Protein AF-A0A351A5E5-F1 (afdb_monomer)

Radius of gyration: 14.02 Å; Cα contacts (8 Å, |Δi|>4): 75; chains: 1; bounding box: 33×25×35 Å

pLDDT: mean 95.68, std 4.47, range [63.06, 98.5]

Mean predicted aligned error: 2.65 Å

Nearest PDB structures (foldseek):
  8bb8-assembly1_A  TM=9.347E-01  e=1.184E-02  Homo sapiens
  4l2o-assembly1_B  TM=9.340E-01  e=3.531E-02  Homo sapiens
  4qgk-assembly1_B  TM=9.263E-01  e=7.159E-02  Homo sapiens
  4dk2-assembly1_A-2  TM=2.860E-01  e=7.317E+00  Trypanosoma brucei

Structure (mmCIF, N/CA/C/O backbone):
data_AF-A0A351A5E5-F1
#
_entry.id   AF-A0A351A5E5-F1
#
loop_
_atom_site.group_PDB
_atom_site.id
_atom_site.type_symbol
_atom_site.label_atom_id
_atom_site.label_alt_id
_atom_site.label_comp_id
_atom_site.label_asym_id
_atom_site.label_entity_id
_atom_site.label_seq_id
_atom_site.pdbx_PDB_ins_code
_atom_site.Cartn_x
_atom_site.Cartn_y
_atom_site.Cartn_z
_atom_site.occupancy
_atom_site.B_iso_or_equiv
_atom_site.auth_seq_id
_atom_site.auth_comp_id
_atom_site.auth_asym_id
_atom_site.auth_atom_id
_atom_site.pdbx_PDB_model_num
ATOM 1 N N . ALA A 1 1 ? 12.137 2.777 -11.161 1.00 85.81 1 ALA A N 1
ATOM 2 C CA . ALA A 1 1 ? 13.056 2.410 -12.266 1.00 85.81 1 ALA A CA 1
ATOM 3 C C . ALA A 1 1 ? 12.819 0.949 -12.631 1.00 85.81 1 ALA A C 1
ATOM 5 O O . ALA A 1 1 ? 12.445 0.202 -11.741 1.00 85.81 1 ALA A O 1
ATOM 6 N N . ARG A 1 2 ? 13.042 0.532 -13.885 1.00 94.50 2 ARG A N 1
ATOM 7 C CA . ARG A 1 2 ? 12.834 -0.872 -14.315 1.00 94.50 2 ARG A CA 1
ATOM 8 C C . ARG A 1 2 ? 13.734 -1.880 -13.596 1.00 94.50 2 ARG A C 1
ATOM 10 O O . ARG A 1 2 ? 13.380 -3.041 -13.475 1.00 94.50 2 ARG A O 1
ATOM 17 N N . SER A 1 3 ? 14.880 -1.423 -13.103 1.00 96.88 3 SER A N 1
ATOM 18 C CA . SE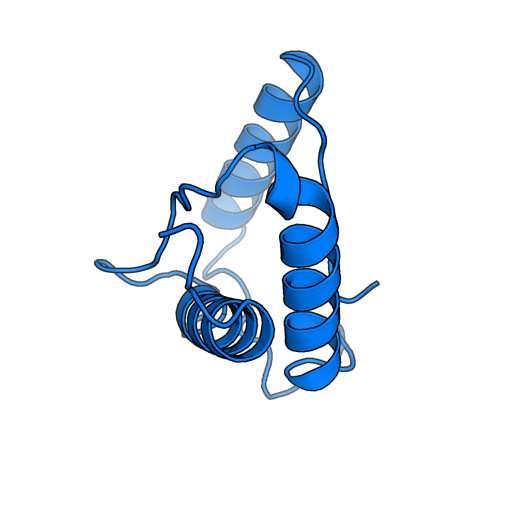R A 1 3 ? 15.845 -2.212 -12.336 1.00 96.88 3 SER A CA 1
ATOM 19 C C . SER A 1 3 ? 15.560 -2.248 -10.829 1.00 96.88 3 SER A C 1
ATOM 21 O O . SER A 1 3 ? 16.414 -2.692 -10.068 1.00 96.88 3 SER A O 1
ATOM 23 N N . ALA A 1 4 ? 14.426 -1.706 -10.372 1.00 97.00 4 ALA A N 1
ATOM 24 C CA . ALA A 1 4 ? 14.091 -1.717 -8.954 1.00 97.00 4 ALA A CA 1
ATOM 25 C C . ALA A 1 4 ? 13.777 -3.144 -8.488 1.00 97.00 4 ALA A C 1
ATOM 27 O O . ALA A 1 4 ? 13.071 -3.883 -9.170 1.00 97.00 4 ALA A O 1
ATOM 28 N N . ASP A 1 5 ? 14.252 -3.494 -7.296 1.00 98.19 5 ASP A N 1
ATOM 29 C CA . ASP A 1 5 ? 13.768 -4.671 -6.583 1.00 98.19 5 ASP A CA 1
ATOM 30 C C . ASP A 1 5 ? 12.339 -4.397 -6.092 1.00 98.19 5 ASP A C 1
ATOM 32 O O . ASP A 1 5 ? 12.122 -3.592 -5.178 1.00 98.19 5 ASP A O 1
ATOM 36 N N . LEU A 1 6 ? 11.366 -5.049 -6.733 1.00 98.25 6 LEU A N 1
ATOM 37 C CA . LEU A 1 6 ? 9.946 -4.856 -6.452 1.00 98.25 6 LEU A CA 1
ATOM 38 C C . LEU A 1 6 ? 9.569 -5.297 -5.038 1.00 98.25 6 LEU A C 1
ATOM 40 O O . LEU A 1 6 ? 8.731 -4.639 -4.430 1.00 98.25 6 LEU A O 1
ATOM 44 N N . ALA A 1 7 ? 10.193 -6.345 -4.494 1.00 98.12 7 ALA A N 1
ATOM 45 C CA . ALA A 1 7 ? 9.883 -6.827 -3.151 1.00 98.12 7 ALA A CA 1
ATOM 46 C C . ALA A 1 7 ? 10.333 -5.808 -2.098 1.00 98.12 7 ALA A C 1
ATOM 48 O O . ALA A 1 7 ? 9.547 -5.392 -1.246 1.00 98.12 7 ALA A O 1
ATOM 49 N N . THR A 1 8 ? 11.573 -5.325 -2.214 1.00 98.50 8 THR A N 1
ATOM 50 C CA . THR A 1 8 ? 12.097 -4.281 -1.324 1.00 98.50 8 THR A CA 1
ATOM 51 C C . THR A 1 8 ? 11.300 -2.979 -1.450 1.00 98.50 8 THR A C 1
ATOM 53 O O . THR A 1 8 ? 10.993 -2.336 -0.443 1.00 98.50 8 THR A O 1
ATOM 56 N N . ALA A 1 9 ? 10.953 -2.570 -2.676 1.00 98.38 9 ALA A N 1
ATOM 57 C CA . ALA A 1 9 ? 10.169 -1.362 -2.911 1.00 98.38 9 ALA A CA 1
ATOM 58 C C . ALA A 1 9 ? 8.753 -1.475 -2.326 1.00 98.38 9 ALA A C 1
ATOM 60 O O . ALA A 1 9 ? 8.325 -0.575 -1.605 1.00 98.38 9 ALA A O 1
ATOM 61 N N . ALA A 1 10 ? 8.057 -2.582 -2.593 1.00 98.31 10 ALA A N 1
ATOM 62 C CA . ALA A 1 10 ? 6.718 -2.857 -2.085 1.00 98.31 10 ALA A CA 1
ATOM 63 C C . ALA A 1 10 ? 6.680 -2.851 -0.554 1.00 98.31 10 ALA A C 1
ATOM 65 O O . ALA A 1 10 ? 5.860 -2.141 0.023 1.00 98.31 10 ALA A O 1
ATOM 66 N N . PHE A 1 11 ? 7.615 -3.545 0.103 1.00 98.44 11 PHE A N 1
ATOM 67 C CA . PHE A 1 11 ? 7.698 -3.571 1.562 1.00 98.44 11 PHE A CA 1
ATOM 68 C C . PHE A 1 11 ? 7.886 -2.171 2.157 1.00 98.44 11 PHE A C 1
ATOM 70 O O . PHE A 1 11 ? 7.150 -1.769 3.057 1.00 98.44 11 PHE A O 1
ATOM 77 N N . ARG A 1 12 ? 8.841 -1.392 1.629 1.00 98.19 12 ARG A N 1
ATOM 78 C CA . ARG A 1 12 ? 9.111 -0.030 2.118 1.00 98.19 12 ARG A CA 1
ATOM 79 C C . ARG A 1 12 ? 7.918 0.899 1.919 1.00 98.19 12 ARG A C 1
ATOM 81 O O . ARG A 1 12 ? 7.616 1.694 2.805 1.00 98.19 12 ARG A O 1
ATOM 88 N N . ILE A 1 13 ? 7.247 0.797 0.772 1.00 98.00 13 ILE A N 1
ATOM 89 C CA . ILE A 1 13 ? 6.049 1.587 0.475 1.00 98.00 13 ILE A CA 1
ATOM 90 C C . ILE A 1 13 ? 4.898 1.178 1.396 1.00 98.00 13 ILE A C 1
ATOM 92 O O . ILE A 1 13 ? 4.264 2.064 1.957 1.00 98.00 13 ILE A O 1
ATOM 96 N N . ALA A 1 14 ? 4.653 -0.119 1.602 1.00 97.12 14 ALA A N 1
ATOM 97 C CA . ALA A 1 14 ? 3.605 -0.607 2.499 1.00 97.12 14 ALA A CA 1
ATOM 98 C C . ALA A 1 14 ? 3.832 -0.136 3.944 1.00 97.12 14 ALA A C 1
ATOM 100 O O . ALA A 1 14 ? 2.934 0.452 4.545 1.00 97.12 14 ALA A O 1
ATOM 101 N N . ALA A 1 15 ? 5.049 -0.306 4.471 1.00 96.44 15 ALA A N 1
ATOM 102 C CA . ALA A 1 15 ? 5.407 0.128 5.820 1.00 96.44 15 ALA A CA 1
ATOM 103 C C . ALA A 1 15 ? 5.234 1.646 6.007 1.00 96.44 15 ALA A C 1
ATOM 105 O O . ALA A 1 15 ? 4.643 2.095 6.992 1.00 96.44 15 ALA A O 1
ATOM 106 N N . ALA A 1 16 ? 5.695 2.446 5.039 1.00 97.12 16 ALA A N 1
ATOM 107 C CA . ALA A 1 16 ? 5.508 3.893 5.071 1.00 97.12 16 ALA A CA 1
ATOM 108 C C . ALA A 1 16 ? 4.021 4.269 4.982 1.00 97.12 16 ALA A C 1
ATOM 110 O O . ALA A 1 16 ? 3.543 5.037 5.812 1.00 97.12 16 ALA A O 1
ATOM 111 N N . LYS A 1 17 ? 3.281 3.678 4.032 1.00 96.31 17 LYS A N 1
ATOM 112 C CA . LYS A 1 17 ? 1.863 3.972 3.789 1.00 96.31 17 LYS A CA 1
ATOM 113 C C . LYS A 1 17 ? 0.987 3.667 4.998 1.00 96.31 17 LYS A C 1
ATOM 115 O O . LYS A 1 17 ? 0.050 4.417 5.261 1.00 96.31 17 LYS A O 1
ATOM 120 N N . ALA A 1 18 ? 1.276 2.578 5.704 1.00 94.56 18 ALA A N 1
ATOM 121 C CA . ALA A 1 18 ? 0.511 2.144 6.866 1.00 94.56 18 ALA A CA 1
ATOM 122 C C . ALA A 1 18 ? 0.858 2.903 8.157 1.00 94.56 18 ALA A C 1
ATOM 124 O O . ALA A 1 18 ? 0.070 2.905 9.103 1.00 94.56 18 ALA A O 1
ATOM 125 N N . SER A 1 19 ? 2.011 3.577 8.209 1.00 95.00 19 SER A N 1
ATOM 126 C CA . SER A 1 19 ? 2.440 4.317 9.397 1.00 95.00 19 SER A CA 1
ATOM 127 C C . SER A 1 19 ? 1.415 5.395 9.774 1.00 95.00 19 SER A C 1
ATOM 129 O O . SER A 1 19 ? 0.994 6.191 8.934 1.00 95.00 19 SER A O 1
ATOM 131 N N . ASN A 1 20 ? 0.990 5.413 11.043 1.00 95.69 20 ASN A N 1
ATOM 132 C CA . ASN A 1 20 ? -0.084 6.279 11.557 1.00 95.69 20 ASN A CA 1
ATOM 133 C C . ASN A 1 20 ? -1.415 6.176 10.769 1.00 95.69 20 ASN A C 1
ATOM 135 O O . ASN A 1 20 ? -2.127 7.169 10.591 1.00 95.69 20 ASN A O 1
ATOM 139 N N . GLY A 1 21 ? -1.724 4.999 10.211 1.00 93.75 21 GLY A N 1
ATOM 140 C CA . GLY A 1 21 ? -2.896 4.808 9.348 1.00 93.75 21 GLY A CA 1
ATOM 141 C C . GLY A 1 21 ? -2.825 5.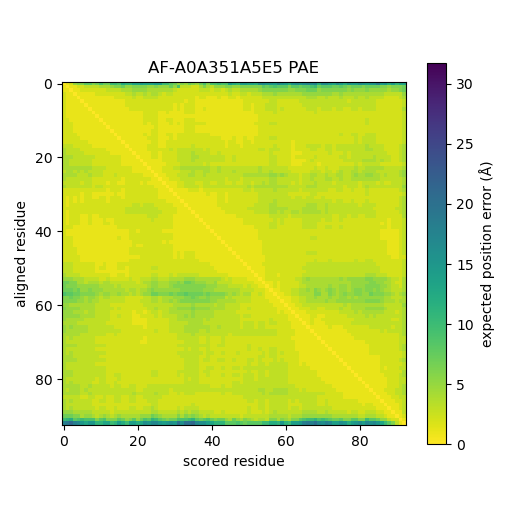650 8.068 1.00 93.75 21 GLY A C 1
ATOM 142 O O . GLY A 1 21 ? -3.846 6.089 7.544 1.00 93.75 21 GLY A O 1
ATOM 143 N N . GLY A 1 22 ? -1.609 5.972 7.615 1.00 95.00 22 GLY A N 1
ATOM 144 C CA . GLY A 1 22 ? -1.339 6.836 6.468 1.00 95.00 22 GLY A CA 1
ATOM 145 C C . GLY A 1 22 ? -1.541 8.333 6.712 1.00 95.00 22 GLY A C 1
ATOM 146 O O . GLY A 1 22 ? -1.433 9.124 5.774 1.00 95.00 22 GLY A O 1
ATOM 147 N N . GLN A 1 23 ? -1.808 8.749 7.952 1.00 96.81 23 GLN A N 1
ATOM 148 C CA . GLN A 1 23 ? -2.030 10.147 8.332 1.00 96.81 23 GLN A CA 1
ATOM 149 C C . GLN A 1 23 ? -0.689 10.837 8.625 1.00 96.81 23 GLN A C 1
ATOM 151 O O . GLN A 1 23 ? -0.391 11.212 9.760 1.00 96.81 23 GLN A O 1
ATOM 156 N N . LEU A 1 24 ? 0.147 10.963 7.593 1.00 95.81 24 LEU A N 1
ATOM 157 C CA . LEU A 1 24 ? 1.476 11.574 7.657 1.00 95.81 24 LEU A CA 1
ATOM 158 C C . LEU A 1 24 ? 1.648 12.596 6.529 1.00 95.81 24 LEU A C 1
ATOM 160 O O . LEU A 1 24 ? 1.265 12.340 5.393 1.00 95.81 24 LEU A O 1
ATOM 164 N N . CYS A 1 25 ? 2.278 13.737 6.817 1.00 96.44 25 CYS A N 1
ATOM 165 C CA . CYS A 1 25 ? 2.448 14.825 5.842 1.00 96.44 25 CYS A CA 1
ATOM 166 C C . CYS A 1 25 ? 3.314 14.453 4.624 1.00 96.44 25 CYS A C 1
ATOM 168 O O . CYS A 1 25 ? 3.268 15.140 3.610 1.00 96.44 25 CYS A O 1
ATOM 170 N N . VAL A 1 26 ? 4.128 13.402 4.739 1.00 94.94 26 VAL A N 1
ATOM 171 C CA . VAL A 1 26 ? 5.071 12.930 3.708 1.00 94.94 26 VAL A CA 1
ATOM 172 C C . VAL A 1 26 ? 4.773 11.489 3.280 1.00 94.94 26 VAL A C 1
ATOM 174 O O . VAL A 1 26 ? 5.666 10.761 2.849 1.00 94.94 26 VAL A O 1
ATOM 177 N N . ASN A 1 27 ? 3.525 11.051 3.456 1.00 96.25 27 ASN A N 1
ATOM 178 C CA . ASN A 1 27 ? 3.103 9.702 3.102 1.00 96.25 27 ASN A CA 1
ATOM 179 C C . ASN A 1 27 ? 3.228 9.467 1.580 1.00 96.25 27 ASN A C 1
ATOM 181 O O . ASN A 1 27 ? 2.932 10.378 0.803 1.00 96.25 27 ASN A O 1
ATOM 185 N N . PRO A 1 28 ? 3.631 8.275 1.101 1.00 95.88 28 PRO A N 1
ATOM 186 C CA . PRO A 1 28 ? 3.530 7.963 -0.321 1.00 95.88 28 PRO A CA 1
ATOM 187 C C . PRO A 1 28 ? 2.060 7.852 -0.754 1.00 95.88 28 PRO A C 1
ATOM 189 O O . PRO A 1 28 ? 1.375 6.882 -0.432 1.00 95.88 28 PRO A O 1
ATOM 192 N N . ASP A 1 29 ? 1.577 8.832 -1.517 1.00 94.44 29 ASP A N 1
ATOM 193 C CA . ASP A 1 29 ? 0.211 8.832 -2.068 1.00 94.44 29 ASP A CA 1
ATOM 194 C C . ASP A 1 29 ? 0.146 8.438 -3.552 1.00 94.44 29 ASP A C 1
ATOM 196 O O . ASP A 1 29 ? -0.907 8.032 -4.037 1.00 94.44 29 ASP A O 1
ATOM 200 N N . VAL A 1 30 ? 1.271 8.502 -4.272 1.00 95.94 30 VAL A N 1
ATOM 201 C CA . VAL A 1 30 ? 1.371 8.127 -5.690 1.00 95.94 30 VAL A CA 1
ATOM 202 C C . VAL A 1 30 ? 2.639 7.310 -5.918 1.00 95.94 30 VAL A C 1
ATOM 204 O O . VAL A 1 30 ? 3.726 7.707 -5.498 1.00 95.94 30 VAL A O 1
ATOM 207 N N . VAL A 1 31 ? 2.513 6.185 -6.625 1.00 96.94 31 VAL A N 1
ATOM 208 C CA . VAL A 1 31 ? 3.639 5.326 -7.012 1.00 96.94 31 VAL A CA 1
ATOM 209 C C . VAL A 1 31 ? 3.677 5.191 -8.531 1.00 96.94 31 VAL A C 1
ATOM 211 O O . VAL A 1 31 ? 2.702 4.772 -9.150 1.00 96.94 31 VAL A O 1
ATOM 214 N N . TYR A 1 32 ? 4.821 5.512 -9.134 1.00 97.25 32 TYR A N 1
ATOM 215 C CA . TYR A 1 32 ? 5.065 5.297 -10.560 1.00 97.25 32 TYR A CA 1
ATOM 216 C C . TYR A 1 32 ? 5.808 3.978 -10.774 1.00 97.25 32 TYR A C 1
ATOM 218 O O . TYR A 1 32 ? 6.940 3.808 -10.317 1.00 97.25 32 TYR A O 1
ATOM 226 N N . VAL A 1 33 ? 5.182 3.064 -11.511 1.00 97.50 33 VAL A N 1
ATOM 227 C CA . VAL A 1 33 ? 5.717 1.731 -11.817 1.00 97.50 33 VAL A CA 1
ATOM 228 C C . VAL A 1 33 ? 5.900 1.602 -13.326 1.00 97.50 33 VAL A C 1
ATOM 230 O O . VAL A 1 33 ? 5.137 2.179 -14.104 1.00 97.50 33 VAL A O 1
ATOM 233 N N . ALA A 1 34 ? 6.928 0.869 -13.761 1.00 97.69 34 ALA A N 1
ATOM 234 C CA . ALA A 1 34 ? 7.044 0.510 -15.170 1.00 97.69 34 ALA A CA 1
ATOM 235 C C . ALA A 1 34 ? 5.817 -0.322 -15.572 1.00 97.69 34 ALA A C 1
ATOM 237 O O . ALA A 1 34 ? 5.406 -1.208 -14.826 1.00 97.69 34 ALA A O 1
ATOM 238 N N . ARG A 1 35 ? 5.211 -0.024 -16.725 1.00 97.56 35 ARG A N 1
ATOM 239 C CA . ARG A 1 35 ? 3.925 -0.612 -17.139 1.00 97.56 35 ARG A CA 1
ATOM 240 C C . ARG A 1 35 ? 3.957 -2.142 -17.116 1.00 97.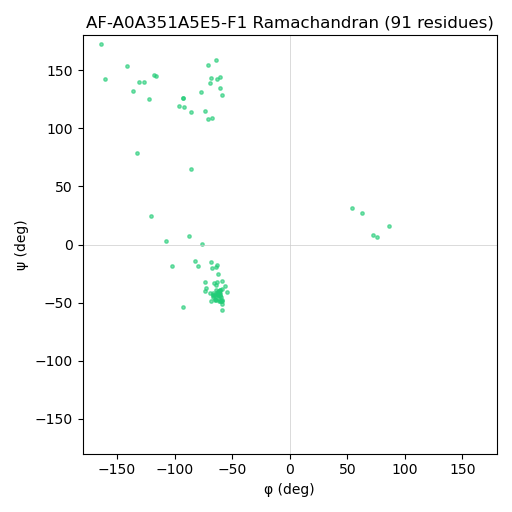56 35 ARG A C 1
ATOM 242 O O . ARG A 1 35 ? 3.007 -2.766 -16.666 1.00 97.56 35 ARG A O 1
ATOM 249 N N . GLU A 1 36 ? 5.058 -2.718 -17.574 1.00 97.94 36 GLU A N 1
ATOM 250 C CA . GLU A 1 36 ? 5.315 -4.156 -17.622 1.00 97.94 36 GLU A CA 1
ATOM 251 C C . GLU A 1 36 ? 5.487 -4.816 -16.242 1.00 97.94 36 GLU A C 1
ATOM 253 O O . GLU A 1 36 ? 5.415 -6.032 -16.147 1.00 97.94 36 GLU A O 1
ATOM 258 N N . GLN A 1 37 ? 5.692 -4.032 -15.179 1.00 98.31 37 GLN A N 1
ATOM 259 C CA . GLN A 1 37 ? 5.885 -4.499 -13.800 1.00 98.31 37 GLN A CA 1
ATOM 260 C C . GLN A 1 37 ? 4.669 -4.225 -12.902 1.00 98.31 37 GLN A C 1
ATOM 262 O O . GLN A 1 37 ? 4.732 -4.477 -11.701 1.00 98.31 37 GLN A O 1
ATOM 267 N N . LEU A 1 38 ? 3.579 -3.666 -13.446 1.00 97.75 38 LEU A N 1
ATOM 268 C CA . LEU A 1 38 ? 2.439 -3.210 -12.648 1.00 97.75 38 LEU A CA 1
ATOM 269 C C . LEU A 1 38 ? 1.820 -4.342 -11.819 1.00 97.75 38 LEU A C 1
ATOM 271 O O . LEU A 1 38 ? 1.652 -4.185 -10.613 1.00 97.75 38 LEU A O 1
ATOM 275 N N . GLU A 1 39 ? 1.498 -5.468 -12.455 1.00 98.25 39 GLU A N 1
ATOM 276 C CA . GLU A 1 39 ? 0.831 -6.587 -11.780 1.00 98.25 39 GLU A CA 1
ATOM 277 C C . GLU A 1 39 ? 1.740 -7.238 -10.730 1.00 98.25 39 GLU A C 1
ATOM 279 O O . GLU A 1 39 ? 1.307 -7.457 -9.598 1.00 98.25 39 GLU A O 1
ATOM 284 N N . ASP A 1 40 ? 3.019 -7.447 -11.056 1.00 98.38 40 ASP A N 1
ATOM 285 C CA . ASP A 1 40 ? 4.011 -7.991 -10.120 1.00 98.38 40 ASP A CA 1
ATOM 286 C C . ASP A 1 40 ? 4.204 -7.076 -8.905 1.00 98.38 40 ASP A C 1
ATOM 288 O O . ASP A 1 40 ? 4.293 -7.541 -7.766 1.00 98.38 40 ASP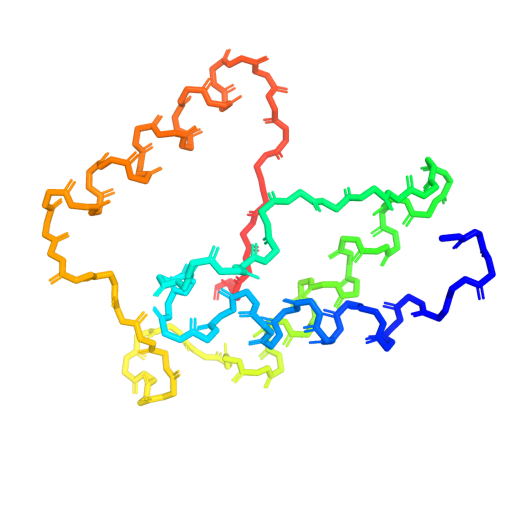 A O 1
ATOM 292 N N . PHE A 1 41 ? 4.227 -5.758 -9.125 1.00 98.31 41 PHE A N 1
ATOM 293 C CA . PHE A 1 41 ? 4.314 -4.786 -8.043 1.00 98.31 41 PHE A CA 1
ATOM 294 C C . PHE A 1 41 ? 3.057 -4.789 -7.167 1.00 98.31 41 PHE A C 1
ATOM 296 O O . PHE A 1 41 ? 3.176 -4.776 -5.943 1.00 98.31 41 PHE A O 1
ATOM 303 N N . VAL A 1 42 ? 1.859 -4.837 -7.762 1.00 98.00 42 VAL A N 1
ATOM 304 C CA . VAL A 1 42 ? 0.595 -4.919 -7.009 1.00 98.00 42 VAL A CA 1
ATOM 305 C C . VAL A 1 42 ? 0.562 -6.192 -6.161 1.00 98.00 42 VAL A C 1
ATOM 307 O O . VAL A 1 42 ? 0.228 -6.124 -4.978 1.00 98.00 42 VAL A O 1
ATOM 310 N N . ALA A 1 43 ? 0.975 -7.336 -6.714 1.00 98.06 43 ALA A N 1
ATOM 311 C CA . ALA A 1 43 ? 1.067 -8.591 -5.972 1.00 98.06 43 ALA A CA 1
ATOM 312 C C . ALA A 1 43 ? 2.054 -8.496 -4.795 1.00 98.06 43 ALA A C 1
ATOM 314 O O . ALA A 1 43 ? 1.713 -8.872 -3.670 1.00 98.06 43 ALA A O 1
ATOM 315 N N . ALA A 1 44 ? 3.250 -7.942 -5.025 1.00 98.31 44 ALA A N 1
ATOM 316 C CA . ALA A 1 44 ? 4.246 -7.732 -3.977 1.00 98.31 44 ALA A CA 1
ATOM 317 C C . ALA A 1 44 ? 3.733 -6.789 -2.875 1.00 98.31 44 ALA A C 1
ATOM 319 O O . ALA A 1 44 ? 3.910 -7.076 -1.693 1.00 98.31 44 ALA A O 1
ATOM 320 N N . LEU A 1 45 ? 3.043 -5.706 -3.245 1.00 98.00 45 LEU A N 1
ATOM 321 C CA . LEU A 1 45 ? 2.489 -4.737 -2.300 1.00 98.00 45 LEU A CA 1
ATOM 322 C C . LEU A 1 45 ? 1.400 -5.360 -1.421 1.00 98.00 45 L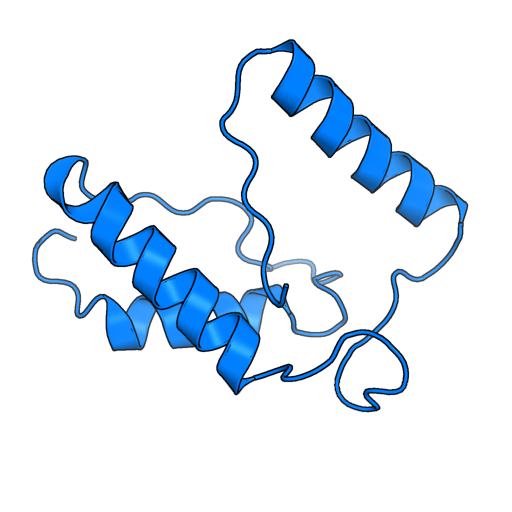EU A C 1
ATOM 324 O O . LEU A 1 45 ? 1.450 -5.220 -0.200 1.00 98.00 45 LEU A O 1
ATOM 328 N N . LYS A 1 46 ? 0.457 -6.099 -2.020 1.00 97.62 46 LYS A N 1
ATOM 329 C CA . LYS A 1 46 ? -0.598 -6.812 -1.278 1.00 97.62 46 LYS A CA 1
ATOM 330 C C . LYS A 1 46 ? -0.003 -7.835 -0.312 1.00 97.62 46 LYS A C 1
ATOM 332 O O . LYS A 1 46 ? -0.440 -7.913 0.834 1.00 97.62 46 LYS A O 1
ATOM 337 N N . ARG A 1 47 ? 1.028 -8.570 -0.747 1.00 97.75 47 ARG A N 1
ATOM 338 C CA . ARG A 1 47 ? 1.766 -9.497 0.116 1.00 97.75 47 ARG A CA 1
ATOM 339 C C . ARG A 1 47 ? 2.406 -8.772 1.302 1.00 97.75 47 ARG A C 1
ATOM 341 O O . ARG A 1 47 ? 2.218 -9.209 2.429 1.00 97.75 47 ARG A O 1
ATOM 348 N N . SER A 1 48 ? 3.104 -7.659 1.071 1.00 97.81 48 SER A N 1
ATOM 349 C CA . SER A 1 48 ? 3.730 -6.889 2.153 1.00 97.81 48 SER A CA 1
ATOM 350 C C . SER A 1 48 ? 2.714 -6.349 3.162 1.00 97.81 48 SER A C 1
ATOM 352 O O . SER A 1 48 ? 2.971 -6.418 4.359 1.00 97.81 48 SER A O 1
ATOM 354 N N . PHE A 1 49 ? 1.550 -5.861 2.716 1.00 97.00 49 PHE A N 1
ATOM 355 C CA . PHE A 1 49 ? 0.473 -5.464 3.633 1.00 97.00 49 PHE A CA 1
ATOM 356 C C . PHE A 1 49 ? -0.044 -6.642 4.465 1.00 97.00 49 PHE A C 1
ATOM 358 O O . PHE A 1 49 ? -0.219 -6.487 5.669 1.00 97.00 49 PHE A O 1
ATOM 365 N N . GLY A 1 50 ? -0.245 -7.812 3.852 1.00 95.62 50 GLY A N 1
ATOM 366 C CA . GLY A 1 50 ? -0.680 -9.015 4.568 1.00 95.62 50 GLY A CA 1
ATOM 367 C C . GLY A 1 50 ? 0.352 -9.549 5.569 1.00 95.62 50 GLY A C 1
ATOM 368 O O . GLY A 1 50 ? -0.027 -10.062 6.615 1.00 95.62 50 GLY A O 1
ATOM 369 N N . GLU A 1 51 ? 1.648 -9.406 5.282 1.00 95.19 51 GLU A N 1
ATOM 370 C CA . GLU A 1 51 ? 2.727 -9.779 6.209 1.00 95.19 51 GLU A CA 1
ATOM 371 C C . GLU A 1 51 ? 2.854 -8.786 7.377 1.00 95.19 51 GLU A C 1
ATOM 373 O O . GLU A 1 51 ? 3.057 -9.207 8.514 1.00 95.19 51 GLU A O 1
ATOM 378 N N . LEU A 1 52 ? 2.717 -7.480 7.114 1.00 95.00 52 LEU A N 1
ATOM 379 C CA . LEU A 1 52 ? 2.782 -6.432 8.141 1.00 95.00 52 LEU A CA 1
ATOM 380 C C . LEU A 1 52 ? 1.540 -6.412 9.039 1.00 95.00 52 LEU A C 1
ATOM 382 O O . LEU A 1 52 ? 1.655 -6.177 10.238 1.00 95.00 52 LEU A O 1
ATOM 386 N N . PHE A 1 53 ? 0.360 -6.657 8.467 1.00 94.19 53 PHE A N 1
ATOM 387 C CA . PHE A 1 53 ? -0.920 -6.582 9.169 1.00 94.19 53 PHE A CA 1
ATOM 388 C C . PHE A 1 53 ? -1.762 -7.831 8.871 1.00 94.19 53 PHE A C 1
ATOM 390 O O . PHE A 1 53 ? -2.691 -7.771 8.078 1.00 94.19 53 PHE A O 1
ATOM 397 N N . PRO A 1 54 ? -1.497 -8.984 9.506 1.00 91.62 54 PRO A N 1
ATOM 398 C CA . PRO A 1 54 ? -2.193 -10.238 9.183 1.00 91.62 54 PRO A CA 1
ATOM 399 C C . PRO A 1 54 ? -3.704 -10.228 9.455 1.00 91.62 54 PRO A C 1
ATOM 401 O O . PRO A 1 54 ? -4.434 -11.090 8.975 1.00 91.62 54 PRO A O 1
ATOM 404 N N . SER A 1 55 ? -4.176 -9.274 10.257 1.00 91.25 55 SER A N 1
ATOM 405 C CA . SER A 1 55 ? -5.592 -9.023 10.507 1.00 91.25 55 SER A CA 1
ATOM 406 C C . SER A 1 55 ? -5.849 -7.520 10.583 1.00 91.25 55 SER A C 1
ATOM 408 O O . SER A 1 55 ? -4.953 -6.746 10.923 1.00 91.25 55 SER A O 1
ATOM 410 N N . VAL A 1 56 ? -7.074 -7.102 10.258 1.00 89.19 56 VAL A N 1
ATOM 411 C CA . VAL A 1 56 ? -7.512 -5.707 10.422 1.00 89.19 56 VAL A CA 1
ATOM 412 C C . VAL A 1 56 ? -8.178 -5.522 11.785 1.00 89.19 56 VAL A C 1
ATOM 414 O O . VAL A 1 56 ? -7.785 -4.664 12.571 1.00 89.19 56 VAL A O 1
ATOM 417 N N . ALA A 1 57 ? -9.180 -6.348 12.092 1.00 90.00 57 ALA A N 1
ATOM 418 C CA . ALA A 1 57 ? -9.914 -6.269 13.349 1.00 90.00 57 ALA A CA 1
ATOM 419 C C . ALA A 1 57 ? -9.106 -6.872 14.506 1.00 90.00 57 ALA A C 1
ATOM 421 O O . ALA A 1 57 ? -8.605 -7.989 14.406 1.00 90.00 57 ALA A O 1
ATOM 422 N N . GLY A 1 58 ? -9.016 -6.142 15.620 1.00 89.12 58 GLY A N 1
ATOM 423 C CA . GLY A 1 58 ? -8.300 -6.599 16.815 1.00 89.12 58 GLY A CA 1
ATOM 424 C C . GLY A 1 58 ? -6.774 -6.601 16.683 1.00 89.12 58 GLY A C 1
ATOM 425 O O . GLY A 1 58 ? -6.103 -7.097 17.585 1.00 89.12 58 GLY A O 1
ATOM 426 N N . ASN A 1 59 ? -6.224 -6.046 15.599 1.00 92.62 59 ASN A N 1
ATOM 427 C CA . ASN A 1 59 ? -4.785 -5.934 15.405 1.00 92.62 59 ASN A CA 1
ATOM 428 C C . ASN A 1 59 ? -4.242 -4.662 16.086 1.00 92.62 59 ASN A C 1
ATOM 430 O O . ASN A 1 59 ? -4.581 -3.564 15.640 1.00 92.62 59 ASN A O 1
ATOM 434 N N . PRO A 1 60 ? -3.399 -4.773 17.132 1.00 91.88 60 PRO A N 1
ATOM 435 C CA . PRO A 1 60 ? -2.838 -3.609 17.820 1.00 91.88 60 PRO A CA 1
ATOM 436 C C . PRO A 1 60 ? -1.855 -2.802 16.959 1.00 91.88 60 PRO A C 1
ATOM 438 O O . PRO A 1 60 ? -1.629 -1.630 17.250 1.00 91.88 60 PRO A O 1
ATOM 441 N N . ASP A 1 61 ? -1.297 -3.399 15.903 1.00 91.94 61 ASP A N 1
ATOM 442 C CA . ASP A 1 61 ? -0.366 -2.728 14.992 1.00 91.94 61 ASP A CA 1
ATOM 443 C C . ASP A 1 61 ? -1.097 -1.893 13.924 1.00 91.94 61 ASP A C 1
ATOM 445 O O . ASP A 1 61 ? -0.491 -1.046 13.265 1.00 91.94 61 ASP A O 1
ATOM 449 N N . MET A 1 62 ? -2.410 -2.091 13.757 1.00 91.75 62 MET A N 1
ATOM 450 C CA . MET A 1 62 ? -3.230 -1.366 12.787 1.00 91.75 62 MET A CA 1
ATOM 451 C C . MET A 1 62 ? -3.845 -0.115 13.421 1.00 91.75 62 MET A C 1
ATOM 453 O O . MET A 1 62 ? -4.653 -0.186 14.346 1.00 91.75 62 MET A O 1
ATOM 457 N N . VAL A 1 63 ? -3.503 1.056 12.885 1.00 94.12 63 VAL A N 1
ATOM 458 C CA . VAL A 1 63 ? -4.013 2.341 13.379 1.00 94.12 63 VAL A CA 1
ATOM 459 C C . VAL A 1 63 ? -5.265 2.747 12.604 1.00 94.12 63 VAL A C 1
ATOM 461 O O . VAL A 1 63 ? -5.241 2.852 11.378 1.00 94.12 63 VAL A O 1
ATOM 464 N N . ALA A 1 64 ? -6.354 3.020 13.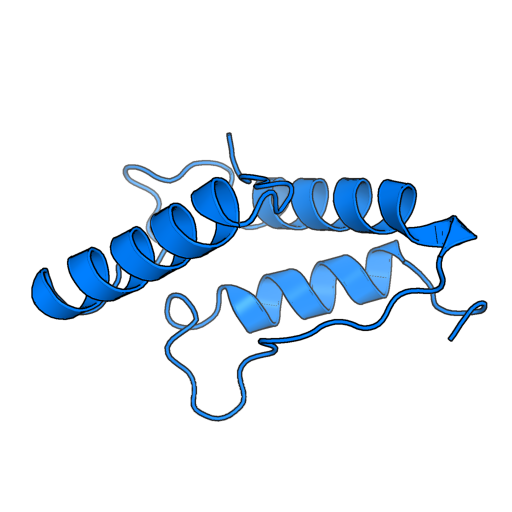322 1.00 93.62 64 ALA A N 1
ATOM 465 C CA . ALA A 1 64 ? -7.589 3.521 12.730 1.00 93.62 64 ALA A CA 1
ATOM 466 C C . ALA A 1 64 ? -7.455 4.979 12.250 1.00 93.62 64 ALA A C 1
ATOM 468 O O . ALA A 1 64 ? -6.668 5.774 12.773 1.00 93.62 64 ALA A O 1
ATOM 469 N N . VAL A 1 65 ? -8.281 5.357 11.273 1.00 95.69 65 VAL A N 1
ATOM 470 C CA . VAL A 1 65 ? -8.450 6.765 10.894 1.00 95.69 65 VAL A CA 1
ATOM 471 C C . VAL A 1 65 ? -8.987 7.568 12.084 1.00 95.69 65 VAL A C 1
ATOM 473 O O . VAL A 1 65 ? -9.788 7.068 12.871 1.00 95.69 65 VAL A O 1
ATOM 476 N N . VAL A 1 66 ? -8.546 8.819 12.228 1.00 97.25 66 VAL A N 1
ATOM 477 C CA . VAL A 1 66 ? -8.733 9.602 13.463 1.00 97.25 66 VAL A CA 1
ATOM 478 C C . VAL A 1 66 ? -10.194 9.798 13.899 1.00 97.25 66 VAL A C 1
ATOM 480 O O . VAL A 1 66 ? -10.456 9.918 15.093 1.00 97.25 66 VAL A O 1
ATOM 483 N N . ASN A 1 67 ? -11.148 9.875 12.964 1.00 97.81 67 ASN A N 1
ATOM 484 C CA . ASN A 1 67 ? -12.575 10.011 13.271 1.00 97.81 67 ASN A CA 1
ATOM 485 C C . ASN A 1 67 ? -13.471 9.691 12.060 1.00 97.81 67 ASN A C 1
ATOM 487 O O . ASN A 1 67 ? -13.003 9.554 10.929 1.00 97.81 67 ASN A O 1
ATOM 491 N N . GLU A 1 68 ? -14.781 9.653 12.312 1.00 98.25 68 GLU A N 1
ATOM 492 C CA . GLU A 1 68 ? -15.833 9.360 11.331 1.00 98.25 68 GLU A CA 1
ATOM 493 C C . GLU A 1 68 ? -15.847 10.327 10.136 1.00 98.25 68 GLU A C 1
ATOM 495 O O . GLU A 1 68 ? -16.000 9.904 8.994 1.00 98.25 68 GLU A O 1
ATOM 500 N N . ARG A 1 69 ? -15.599 11.625 10.356 1.00 98.44 69 ARG A N 1
ATOM 501 C CA . ARG A 1 69 ? -15.526 12.605 9.259 1.00 98.44 69 ARG A CA 1
ATOM 502 C C . ARG A 1 69 ? -14.392 12.275 8.285 1.00 98.44 69 ARG A C 1
ATOM 504 O O . ARG A 1 69 ? -14.557 12.425 7.075 1.00 98.44 69 ARG A O 1
ATOM 511 N N . HIS A 1 70 ? -13.227 11.878 8.796 1.00 98.31 70 HIS A N 1
ATOM 512 C CA . HIS A 1 70 ? -12.097 11.494 7.951 1.00 98.31 70 HIS A CA 1
ATOM 513 C C . HIS A 1 70 ? -12.306 10.131 7.289 1.00 98.31 70 HIS A C 1
ATOM 515 O O . HIS A 1 70 ? -11.871 9.979 6.148 1.00 98.31 70 HIS A O 1
ATOM 521 N N . LEU A 1 71 ? -13.003 9.198 7.948 1.00 97.88 71 LEU A N 1
ATOM 522 C CA . LEU A 1 71 ? -13.435 7.937 7.342 1.00 97.88 71 LEU A CA 1
ATOM 523 C C . LEU A 1 71 ? -14.328 8.190 6.121 1.00 97.88 71 LEU A C 1
ATOM 525 O O . LEU A 1 71 ? -13.955 7.807 5.015 1.00 97.88 71 LEU A O 1
ATOM 529 N N . ALA A 1 72 ? -15.421 8.940 6.298 1.00 98.50 72 ALA A N 1
ATOM 530 C CA . ALA A 1 72 ? -16.372 9.249 5.229 1.00 98.50 72 ALA A CA 1
ATOM 531 C C . ALA A 1 72 ? -15.699 9.919 4.017 1.00 98.50 72 ALA A C 1
ATOM 533 O O . ALA A 1 72 ? -16.050 9.658 2.868 1.00 98.50 72 ALA A O 1
ATOM 534 N N . ARG A 1 73 ? -14.684 10.760 4.259 1.00 97.94 73 ARG A N 1
ATOM 535 C CA . ARG A 1 73 ? -13.880 11.378 3.194 1.00 97.94 73 ARG A CA 1
ATOM 536 C C . ARG A 1 73 ? -13.043 10.359 2.410 1.00 97.94 73 ARG A C 1
ATOM 538 O O . ARG A 1 73 ? -12.906 10.492 1.201 1.00 97.94 73 ARG A O 1
ATOM 545 N N . VAL A 1 74 ? -12.427 9.381 3.075 1.00 96.75 74 VAL A N 1
ATOM 546 C CA . VAL A 1 74 ? -11.640 8.344 2.381 1.00 96.75 74 VAL A CA 1
ATOM 547 C C . VAL A 1 74 ? -12.564 7.425 1.584 1.00 96.75 74 VAL A C 1
ATOM 549 O O . VAL A 1 74 ? -12.273 7.123 0.428 1.00 96.75 74 VAL A O 1
ATOM 552 N N . GLU A 1 75 ? -13.703 7.044 2.159 1.00 97.31 75 GLU A N 1
ATOM 553 C CA . GLU A 1 75 ? -14.725 6.248 1.475 1.00 97.31 75 GLU A CA 1
ATOM 554 C C . GLU A 1 75 ? -15.273 6.964 0.235 1.00 97.31 75 GLU A C 1
ATOM 556 O O . GLU A 1 75 ? -15.436 6.332 -0.812 1.00 97.31 75 GLU A O 1
ATOM 561 N N . SER A 1 76 ? -15.480 8.287 0.300 1.00 98.44 76 SER A N 1
ATOM 562 C CA . SER A 1 76 ? -15.911 9.057 -0.870 1.00 98.44 76 SER A CA 1
ATOM 563 C C . SER A 1 76 ? -14.869 9.024 -1.989 1.00 98.44 76 SER A C 1
ATOM 565 O O . SER A 1 76 ? -15.234 8.813 -3.137 1.00 98.44 76 SER A O 1
ATOM 567 N N . TYR A 1 77 ? -13.573 9.139 -1.678 1.00 97.38 77 TYR A N 1
ATOM 568 C CA . TYR A 1 77 ? -12.518 9.049 -2.697 1.00 97.38 77 TYR A CA 1
ATOM 569 C C . TYR A 1 77 ? -12.449 7.675 -3.367 1.00 97.38 77 TYR A C 1
ATOM 571 O O . TYR A 1 77 ? -12.236 7.594 -4.576 1.00 97.38 77 TYR A O 1
ATOM 579 N N . LEU A 1 78 ? -12.641 6.595 -2.602 1.00 97.19 78 LEU A N 1
ATOM 580 C CA . LEU A 1 78 ? -12.702 5.243 -3.160 1.00 97.19 78 LEU A CA 1
ATOM 581 C C . LEU A 1 78 ? -13.917 5.076 -4.079 1.00 97.19 78 LEU A C 1
ATOM 583 O O . LEU A 1 78 ? -13.783 4.523 -5.172 1.00 97.19 78 LEU A O 1
ATOM 587 N N . SER A 1 79 ? -15.078 5.589 -3.661 1.00 97.81 79 SER A N 1
ATOM 588 C CA . SER A 1 79 ? -16.304 5.587 -4.463 1.00 97.81 79 SER A CA 1
ATOM 589 C C . SER A 1 79 ? -16.130 6.373 -5.765 1.00 97.81 79 SER A C 1
ATOM 591 O O . SER A 1 79 ? -16.406 5.840 -6.839 1.00 97.81 79 SER A O 1
ATOM 593 N N . ASP A 1 80 ? -15.596 7.594 -5.692 1.00 98.38 80 ASP A N 1
ATOM 594 C CA . ASP A 1 80 ? -15.354 8.453 -6.855 1.00 98.38 80 ASP A CA 1
ATOM 595 C C . ASP A 1 80 ? -14.382 7.789 -7.844 1.00 98.38 80 ASP A C 1
ATOM 597 O O . ASP A 1 80 ? -14.629 7.766 -9.051 1.00 98.38 80 ASP A O 1
ATOM 601 N N . ALA A 1 81 ? -13.295 7.188 -7.343 1.00 97.81 81 ALA A N 1
ATOM 602 C CA . ALA A 1 81 ? -12.324 6.480 -8.174 1.00 97.81 81 ALA A CA 1
ATOM 603 C C . ALA A 1 81 ? -12.941 5.256 -8.869 1.00 97.81 81 ALA A C 1
ATOM 605 O O . ALA A 1 81 ? -12.728 5.055 -10.067 1.00 97.81 81 ALA A O 1
ATOM 606 N N . ALA A 1 82 ? -13.734 4.461 -8.146 1.00 97.69 82 ALA A N 1
ATOM 607 C CA . ALA A 1 82 ? -14.441 3.317 -8.714 1.00 97.69 82 ALA A CA 1
ATOM 608 C C . ALA A 1 82 ? -15.450 3.750 -9.792 1.00 97.69 82 ALA A C 1
ATOM 610 O O . ALA A 1 82 ? -15.487 3.158 -10.871 1.00 97.69 82 ALA A O 1
ATOM 611 N N . GLN A 1 83 ? -16.220 4.816 -9.546 1.00 98.31 83 GLN A N 1
ATOM 612 C CA . GLN A 1 83 ? -17.165 5.379 -10.520 1.00 98.31 83 GLN A CA 1
ATOM 613 C C . GLN A 1 83 ? -16.464 5.923 -11.771 1.00 98.31 83 GLN A C 1
ATOM 615 O O . GLN A 1 83 ? -17.001 5.822 -12.873 1.00 98.31 83 GLN A O 1
ATOM 620 N N . ALA A 1 84 ? -15.244 6.442 -11.624 1.00 98.31 84 ALA A N 1
ATOM 621 C CA . ALA A 1 84 ? -14.395 6.859 -12.736 1.00 98.31 84 ALA A CA 1
ATOM 622 C C . ALA A 1 84 ? -13.723 5.685 -13.486 1.00 98.31 84 ALA A C 1
ATOM 624 O O . ALA A 1 84 ? -12.984 5.915 -14.443 1.00 98.31 84 ALA A O 1
ATOM 625 N N . GLY A 1 85 ? -13.964 4.433 -13.078 1.00 98.25 85 GLY A N 1
ATOM 626 C CA . GLY A 1 85 ? -13.437 3.231 -13.730 1.00 98.25 85 GLY A CA 1
ATOM 627 C C . GLY A 1 85 ? -12.041 2.808 -13.267 1.00 98.25 85 GLY A C 1
ATOM 628 O O . GLY A 1 85 ? -11.388 2.014 -13.946 1.00 98.25 85 GLY A O 1
ATOM 629 N N . ALA A 1 86 ? -11.555 3.320 -12.132 1.00 97.94 86 ALA A N 1
ATOM 630 C CA . ALA A 1 86 ? -10.297 2.858 -11.556 1.00 97.94 86 ALA A CA 1
ATOM 631 C C . ALA A 1 86 ? -10.420 1.418 -11.026 1.00 97.94 86 ALA A C 1
ATOM 633 O O . ALA A 1 86 ? -11.432 1.032 -10.439 1.00 97.94 86 ALA A O 1
ATOM 634 N N . ARG A 1 87 ? -9.349 0.627 -11.172 1.00 96.50 87 ARG A N 1
ATOM 635 C CA . ARG A 1 87 ? -9.227 -0.672 -10.497 1.00 96.50 87 ARG A CA 1
ATOM 636 C C . ARG A 1 87 ? -8.952 -0.443 -9.011 1.00 96.50 87 ARG A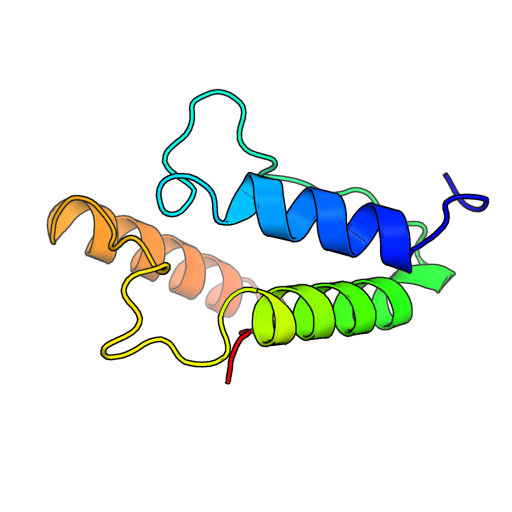 C 1
ATOM 638 O O . ARG A 1 87 ? -7.887 0.064 -8.663 1.00 96.50 87 ARG A O 1
ATOM 645 N N . VAL A 1 88 ? -9.889 -0.844 -8.155 1.00 95.69 88 VAL A N 1
ATOM 646 C CA . VAL A 1 88 ? -9.739 -0.792 -6.695 1.00 95.69 88 VAL A CA 1
ATOM 647 C C . VAL A 1 88 ? -9.202 -2.128 -6.189 1.00 95.69 88 VAL A C 1
ATOM 649 O O . VAL A 1 88 ? -9.769 -3.180 -6.468 1.00 95.69 88 VAL A O 1
ATOM 652 N N . GLU A 1 89 ? -8.108 -2.075 -5.435 1.00 94.50 89 GLU A N 1
ATOM 653 C CA . GLU A 1 89 ? -7.471 -3.227 -4.794 1.00 94.50 89 GLU A CA 1
ATOM 654 C C . GLU A 1 89 ? -7.536 -3.058 -3.272 1.00 94.50 89 GLU A C 1
ATOM 656 O O . GLU A 1 89 ? -7.405 -1.943 -2.768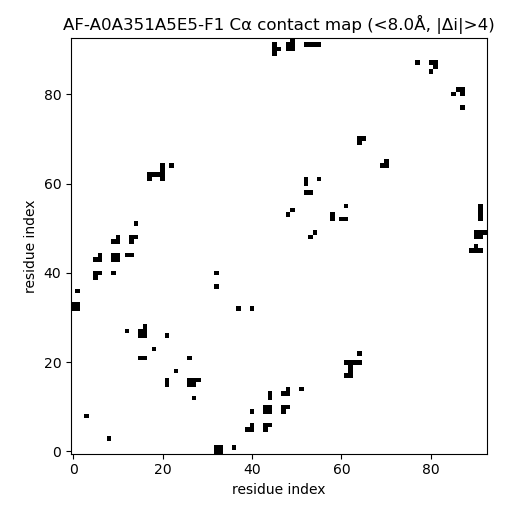 1.00 94.50 89 GLU A O 1
ATOM 661 N N . CYS A 1 90 ? -7.697 -4.160 -2.538 1.00 91.56 90 CYS A N 1
ATOM 662 C CA . CYS A 1 90 ? -7.697 -4.178 -1.074 1.00 91.56 90 CYS A CA 1
ATOM 663 C C . CYS A 1 90 ? -6.681 -5.207 -0.550 1.00 91.56 90 CYS A C 1
ATOM 665 O O . CYS A 1 90 ? -6.530 -6.285 -1.137 1.00 91.56 90 CYS A O 1
ATOM 667 N N . ALA A 1 91 ? -5.966 -4.856 0.523 1.00 90.38 91 ALA A N 1
ATOM 668 C CA . ALA A 1 91 ? -5.091 -5.738 1.293 1.00 90.38 91 ALA A CA 1
ATOM 669 C C . ALA A 1 91 ? -4.840 -5.140 2.696 1.00 90.38 91 ALA A C 1
ATOM 671 O O . ALA A 1 91 ? -4.657 -3.922 2.785 1.00 90.38 91 ALA A O 1
ATOM 672 N N . PRO A 1 92 ? -4.769 -5.952 3.768 1.00 83.38 92 PRO A N 1
ATOM 673 C CA . PRO A 1 92 ? -5.043 -7.396 3.820 1.00 83.38 92 PRO A CA 1
ATOM 674 C C . PRO A 1 92 ? -6.514 -7.706 3.489 1.00 83.38 92 PRO A C 1
ATOM 676 O O . PRO A 1 92 ? -7.349 -6.806 3.546 1.00 83.38 92 PRO A O 1
ATOM 679 N N . ALA A 1 93 ? -6.801 -8.944 3.073 1.00 63.06 93 ALA A N 1
ATOM 680 C CA . ALA A 1 93 ? -8.173 -9.397 2.815 1.00 63.06 93 ALA A CA 1
ATOM 681 C C . ALA A 1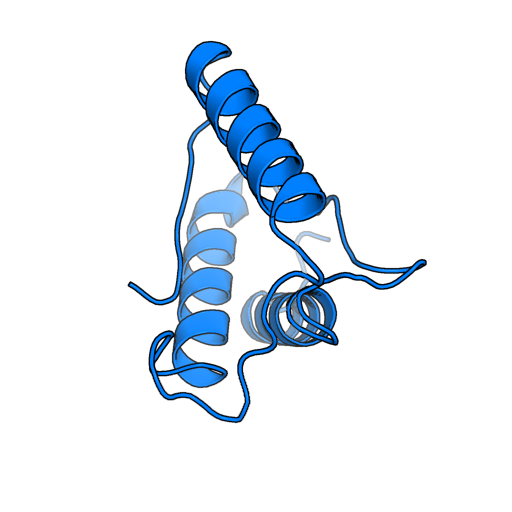 93 ? -8.962 -9.598 4.116 1.00 63.06 93 ALA A C 1
ATOM 683 O O . ALA A 1 93 ? -8.327 -9.967 5.131 1.00 63.06 93 ALA A O 1
#

Foldseek 3Di:
DQPDDLLVVLLVLLVQCQVLDNPDPPRPPDDDDDPVCVVVSVVSNQVNLCVQDVDAPPTPSGHDDPDPVVVVVVVVVVVVCVVVVHDDDDHDD

Secondary structure (DSSP, 8-state):
-TTS-HHHHHHHHHHHHHGGGG--TT--------GGGHHHHHHHHHHHHHHH-S-STT-TTPPPPSSHHHHHHHHHHHHHHHHTT-----S--

Solvent-accessible surface area (backbone atoms only — not comparable to full-atom values): 5655 Å² total; per-residue (Å²): 109,89,86,56,61,48,61,65,50,20,38,53,49,36,56,51,32,50,43,72,44,39,73,48,100,83,44,75,85,77,84,88,68,52,80,94,45,44,66,63,38,53,53,34,28,39,50,33,30,33,70,77,36,78,50,73,80,93,32,89,90,57,50,71,68,94,43,69,73,60,44,56,52,53,53,48,53,54,50,52,40,47,74,73,67,48,91,84,83,81,56,49,127

Sequence (93 aa):
ARSADLATAAFRIAAAKASNGGQLCVNPDVVYVAREQLEDFVAALKRSFGELFPSVAGNPDMVAVVNERHLARVESYLSDAAQAGARVECAPA